Protein AF-A0AAU9X1H6-F1 (afdb_monomer)

Secondary structure (DSSP, 8-state):
----PPTT---S-----S-PPPPPSSTTPPPPSSGGGGGSSS---HHHHHHHHHHHHHHHHH-HHHHHHHHHHHHHHHHHHHHHHHHHHT---EEE-PPPTT-SS-----------S-PPPHHHHHHHHHHHTT----EEETTTEEE----TT--HHHHHHHHHHHHHHHHHHS--

Foldseek 3Di:
DDPDDDPPPDPLPPDCPVPDDQPAPDPPDDQDPDPCNVVSDHDDPVVVVVVVVVVVVVCVVCNVVNQVVQQVVLQVLLVVLQVVLCVVLVDLAAEDEDDDPPPVPPPCPPPDDDDDDDDDQVCVVLQCQCCPVVVDDWADDPHRYIYDYDGPPDDSVNSVSVSVSSSVSSCVVDPD

Radius of gyration: 23.36 Å; Cα contacts (8 Å, |Δi|>4): 122; chains: 1; bounding box: 54×41×55 Å

Structure (mmCIF, N/CA/C/O backbone):
data_AF-A0AAU9X1H6-F1
#
_entry.id   AF-A0AAU9X1H6-F1
#
loop_
_atom_site.group_PDB
_atom_site.id
_atom_site.type_symbol
_atom_site.label_atom_id
_atom_site.label_alt_id
_atom_site.label_comp_id
_atom_site.label_asym_id
_atom_site.label_entity_id
_atom_site.label_seq_id
_atom_site.pdbx_PDB_ins_code
_atom_site.Cartn_x
_atom_site.Cartn_y
_atom_site.Cartn_z
_atom_site.occupancy
_atom_site.B_iso_or_equiv
_atom_site.auth_seq_id
_atom_site.auth_comp_id
_atom_site.auth_asym_id
_atom_site.auth_atom_id
_atom_site.pdbx_PDB_model_num
ATOM 1 N N . MET A 1 1 ? 19.878 12.610 19.602 1.00 36.59 1 MET A N 1
ATOM 2 C CA . MET A 1 1 ? 20.094 13.119 18.228 1.00 36.59 1 MET A CA 1
ATOM 3 C C . MET A 1 1 ? 21.245 14.116 18.269 1.00 36.59 1 MET A C 1
ATOM 5 O O . MET A 1 1 ? 21.130 15.102 18.986 1.00 36.59 1 MET A O 1
ATOM 9 N N . LYS A 1 2 ? 22.384 13.820 17.625 1.00 33.44 2 LYS A N 1
ATOM 10 C CA . LYS A 1 2 ? 23.556 14.716 17.625 1.00 33.44 2 LYS A CA 1
ATOM 11 C C . LYS A 1 2 ? 23.228 15.984 16.822 1.00 33.44 2 LYS A C 1
ATOM 13 O O . LYS A 1 2 ? 22.720 15.876 15.713 1.00 33.44 2 LYS A O 1
ATOM 18 N N . ARG A 1 3 ? 23.475 17.154 17.423 1.00 47.09 3 ARG A N 1
ATOM 19 C CA . ARG A 1 3 ? 23.122 18.502 16.931 1.00 47.09 3 ARG A CA 1
ATOM 20 C C . ARG A 1 3 ? 24.181 19.150 16.028 1.00 47.09 3 ARG A C 1
ATOM 22 O O . ARG A 1 3 ? 24.009 20.299 15.647 1.00 47.09 3 ARG A O 1
ATOM 29 N N . GLU A 1 4 ? 25.247 18.442 15.674 1.00 47.19 4 GLU A N 1
ATOM 30 C CA . GLU A 1 4 ? 26.348 19.014 14.896 1.00 47.19 4 GLU A CA 1
ATOM 31 C C . GLU A 1 4 ? 26.517 18.254 13.581 1.00 47.19 4 GLU A C 1
ATOM 33 O O . GLU A 1 4 ? 26.831 17.062 13.560 1.00 47.19 4 GLU A O 1
ATOM 38 N N . SER A 1 5 ? 26.243 18.954 12.480 1.00 52.25 5 SER A N 1
ATOM 39 C CA . SER A 1 5 ? 26.551 18.519 11.121 1.00 52.25 5 SER A CA 1
ATOM 40 C C . SER A 1 5 ? 28.064 18.446 10.924 1.00 52.25 5 SER A C 1
ATOM 42 O O . SER A 1 5 ? 28.791 19.331 11.373 1.00 52.25 5 SER A O 1
ATOM 44 N N . VAL A 1 6 ? 28.531 17.412 10.222 1.00 48.62 6 VAL A N 1
ATOM 45 C CA . VAL A 1 6 ? 29.948 17.222 9.887 1.00 48.62 6 VAL A CA 1
ATOM 46 C C . VAL A 1 6 ? 30.466 18.448 9.114 1.00 48.62 6 VAL A C 1
ATOM 48 O O . VAL A 1 6 ? 29.906 18.765 8.059 1.00 48.62 6 VAL A O 1
ATOM 51 N N . PRO A 1 7 ? 31.520 19.140 9.591 1.00 46.28 7 PRO A N 1
ATOM 52 C CA . PRO A 1 7 ? 32.123 20.241 8.851 1.00 46.28 7 PRO A CA 1
ATOM 53 C C . PRO A 1 7 ? 32.646 19.720 7.509 1.00 46.28 7 PRO A C 1
ATOM 55 O O . PRO A 1 7 ? 33.357 18.717 7.473 1.00 46.28 7 PRO A O 1
ATOM 58 N N . ASN A 1 8 ? 32.301 20.407 6.418 1.00 48.22 8 ASN A N 1
ATOM 59 C CA . ASN A 1 8 ? 32.671 20.077 5.032 1.00 48.22 8 ASN A CA 1
ATOM 60 C C . ASN A 1 8 ? 31.917 18.907 4.373 1.00 48.22 8 ASN A C 1
ATOM 62 O O . ASN A 1 8 ? 32.341 18.434 3.318 1.00 48.22 8 ASN A O 1
ATOM 66 N N . PHE A 1 9 ? 30.778 18.466 4.917 1.00 44.41 9 PHE A N 1
ATOM 67 C CA . PHE A 1 9 ? 29.860 17.625 4.144 1.00 44.41 9 PHE A CA 1
ATOM 68 C C . PHE A 1 9 ? 29.022 18.501 3.203 1.00 44.41 9 PHE A C 1
ATOM 70 O O . PHE A 1 9 ? 27.983 19.034 3.588 1.00 44.41 9 PHE A O 1
ATOM 77 N N . TRP A 1 10 ? 29.490 18.678 1.967 1.00 45.84 10 TRP A N 1
ATOM 78 C CA . TRP A 1 10 ? 28.661 19.220 0.891 1.00 45.84 10 TRP A CA 1
ATOM 79 C C . TRP A 1 10 ? 27.713 18.109 0.424 1.00 45.84 10 TRP A C 1
ATOM 81 O O . TRP A 1 10 ? 28.203 17.042 0.037 1.00 45.84 10 TRP A O 1
ATOM 91 N N . PRO A 1 11 ? 26.382 18.302 0.436 1.00 45.41 11 PRO A N 1
ATOM 92 C CA . PRO A 1 11 ? 25.491 17.389 -0.263 1.00 45.41 11 PRO A CA 1
ATOM 93 C C . PRO A 1 11 ? 25.969 17.293 -1.716 1.00 45.41 11 PRO A C 1
ATOM 95 O O . PRO A 1 11 ? 26.157 18.316 -2.373 1.00 45.41 11 PRO A O 1
ATOM 98 N N . LYS A 1 12 ? 26.184 16.073 -2.222 1.00 43.81 12 LYS A N 1
ATOM 99 C CA . LYS A 1 12 ? 26.448 15.852 -3.656 1.00 43.81 12 LYS A CA 1
ATOM 100 C C . LYS A 1 12 ? 25.246 16.213 -4.538 1.00 43.81 12 LYS A C 1
ATOM 102 O O . LYS A 1 12 ? 25.383 16.261 -5.755 1.00 43.81 12 LYS A O 1
ATOM 107 N N . ASP A 1 13 ? 24.108 16.527 -3.930 1.00 46.25 13 ASP A N 1
ATOM 108 C CA . ASP A 1 13 ? 22.916 16.994 -4.617 1.00 46.25 13 ASP A CA 1
ATOM 109 C C . ASP A 1 13 ? 23.017 18.505 -4.849 1.00 46.25 13 ASP A C 1
ATOM 111 O O . ASP A 1 13 ? 22.426 19.323 -4.139 1.00 46.25 13 ASP A O 1
ATOM 115 N N . ILE A 1 14 ? 23.790 18.892 -5.864 1.00 47.38 14 ILE A N 1
ATOM 116 C CA . ILE A 1 14 ? 23.639 20.213 -6.473 1.00 47.38 14 ILE A CA 1
ATOM 117 C C . ILE A 1 14 ? 22.269 20.210 -7.160 1.00 47.38 14 ILE A C 1
ATOM 119 O O . ILE A 1 14 ? 22.123 19.760 -8.293 1.00 47.38 14 ILE A O 1
ATOM 123 N N . GLY A 1 15 ? 21.245 20.678 -6.449 1.00 47.47 15 GLY A N 1
ATOM 124 C CA . GLY A 1 15 ? 19.943 20.957 -7.039 1.00 47.47 15 GLY A CA 1
ATOM 125 C C . GLY A 1 15 ? 20.076 22.001 -8.150 1.00 47.47 15 GLY A C 1
ATOM 126 O O . GLY A 1 15 ? 20.781 23.002 -8.000 1.00 47.47 15 GLY A O 1
ATOM 127 N N . TYR A 1 16 ? 19.399 21.765 -9.272 1.00 52.31 16 TYR A N 1
ATOM 128 C CA . TYR A 1 16 ? 19.341 22.697 -10.394 1.00 52.31 16 TYR A CA 1
ATOM 129 C C . TYR A 1 16 ? 18.691 24.017 -9.951 1.00 52.31 16 TYR A C 1
ATOM 131 O O . TYR A 1 16 ? 17.499 24.068 -9.662 1.00 52.31 16 TYR A O 1
ATOM 139 N N . ASN A 1 17 ? 19.473 25.096 -9.894 1.00 52.94 17 ASN A N 1
ATOM 140 C CA . ASN A 1 17 ? 18.999 26.433 -9.520 1.00 52.94 17 ASN A CA 1
ATOM 141 C C . ASN A 1 17 ? 18.476 27.251 -10.719 1.00 52.94 17 ASN A C 1
ATOM 143 O O . ASN A 1 17 ? 18.290 28.459 -10.593 1.00 52.94 17 ASN A O 1
ATOM 147 N N . GLY A 1 18 ? 18.295 26.625 -11.889 1.00 50.59 18 GLY A N 1
ATOM 148 C CA . GLY A 1 18 ? 17.875 27.305 -13.120 1.00 50.59 18 GLY A CA 1
ATOM 149 C C . GLY A 1 18 ? 18.965 28.121 -13.825 1.00 50.59 18 GLY A C 1
ATOM 150 O O . GLY A 1 18 ? 18.705 28.648 -14.900 1.00 50.59 18 GLY A O 1
ATOM 151 N N . GLY A 1 19 ? 20.166 28.239 -13.243 1.00 51.28 19 GLY A N 1
ATOM 152 C CA . GLY A 1 19 ? 21.283 29.019 -13.794 1.00 51.28 19 GLY A CA 1
ATOM 153 C C . GLY A 1 19 ? 22.384 28.189 -14.458 1.00 51.28 19 GLY A C 1
ATOM 154 O O . GLY A 1 19 ? 23.289 28.758 -15.065 1.00 51.28 19 GLY A O 1
ATOM 155 N N . MET A 1 20 ? 22.335 26.858 -14.349 1.00 57.12 20 MET A N 1
ATOM 156 C CA . MET A 1 20 ? 23.259 25.985 -15.074 1.00 57.12 20 MET A CA 1
ATOM 157 C C . MET A 1 20 ? 22.829 25.900 -16.534 1.00 57.12 20 MET A C 1
ATOM 159 O O . MET A 1 20 ? 21.757 25.382 -16.834 1.00 57.12 20 MET A O 1
ATOM 163 N N . GLN A 1 21 ? 23.673 26.384 -17.443 1.00 58.31 21 GLN A N 1
ATOM 164 C CA . GLN A 1 21 ? 23.524 26.025 -18.845 1.00 58.31 21 GLN A CA 1
ATOM 165 C C . GLN A 1 21 ? 23.986 24.574 -19.006 1.00 58.31 21 GLN A C 1
ATOM 167 O O . GLN A 1 21 ? 25.110 24.272 -18.588 1.00 58.31 21 GLN A O 1
ATOM 172 N N . PRO A 1 22 ? 23.146 23.672 -19.546 1.00 57.66 22 PRO A N 1
ATOM 173 C CA . PRO A 1 22 ? 23.596 22.329 -19.863 1.00 57.66 22 PRO A CA 1
ATOM 174 C C . PRO A 1 22 ? 24.801 22.470 -20.798 1.00 57.66 22 PRO A C 1
ATOM 176 O O . PRO A 1 22 ? 24.688 23.166 -21.812 1.00 57.66 22 PRO A O 1
ATOM 179 N N . PRO A 1 23 ? 25.973 21.913 -20.448 1.00 57.22 23 PRO A N 1
ATOM 180 C C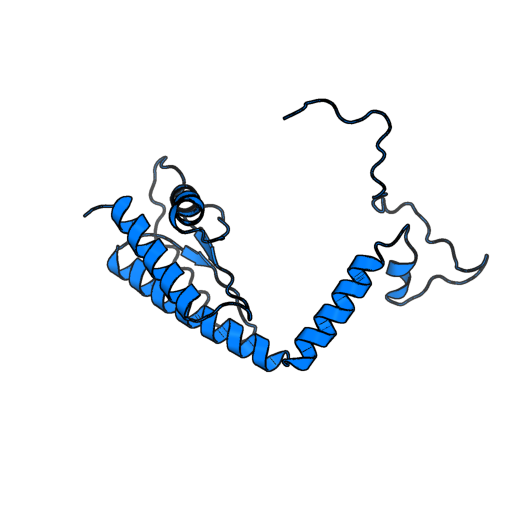A . PRO A 1 23 ? 27.115 21.990 -21.338 1.00 57.22 23 PRO A CA 1
ATOM 181 C C . PRO A 1 23 ? 26.734 21.247 -22.623 1.00 57.22 23 PRO A C 1
ATOM 183 O O . PRO A 1 23 ? 26.289 20.101 -22.531 1.00 57.22 23 PRO A O 1
ATOM 186 N N . PRO A 1 24 ? 26.863 21.864 -23.808 1.00 58.78 24 PRO A N 1
ATOM 187 C CA . PRO A 1 24 ? 26.665 21.126 -25.045 1.00 58.78 24 PRO A CA 1
ATOM 188 C C . PRO A 1 24 ? 27.684 19.977 -25.092 1.00 58.78 24 PRO A C 1
ATOM 190 O O . PRO A 1 24 ? 28.784 20.103 -24.543 1.00 58.78 24 PRO A O 1
ATOM 193 N N . THR A 1 25 ? 27.319 18.842 -25.697 1.00 60.12 25 THR A N 1
ATOM 194 C CA . THR A 1 25 ? 28.194 17.656 -25.756 1.00 60.12 25 THR A CA 1
ATOM 195 C C . THR A 1 25 ? 29.555 18.005 -26.370 1.00 60.12 25 THR A C 1
ATOM 197 O O . THR A 1 25 ? 30.585 17.569 -25.854 1.00 60.12 25 THR A O 1
ATOM 200 N N . PHE A 1 26 ? 29.565 18.889 -27.375 1.00 56.81 26 PHE A N 1
ATOM 201 C CA . PHE A 1 26 ? 30.735 19.618 -27.859 1.00 56.81 26 PHE A CA 1
ATOM 202 C C . PHE A 1 26 ? 30.464 21.131 -27.983 1.00 56.81 26 PHE A C 1
ATOM 204 O O . PHE A 1 26 ? 29.318 21.547 -28.155 1.00 56.81 26 PHE A O 1
ATOM 211 N N . PRO A 1 27 ? 31.497 21.998 -27.925 1.00 60.31 27 PRO A N 1
ATOM 212 C CA . PRO A 1 27 ? 31.324 23.433 -28.144 1.00 60.31 27 PRO A CA 1
ATOM 213 C C . PRO A 1 27 ? 30.651 23.732 -29.494 1.00 60.31 27 PRO A C 1
ATOM 215 O O . PRO A 1 27 ? 31.229 23.464 -30.544 1.00 60.31 27 PRO A O 1
ATOM 218 N N . GLY A 1 28 ? 29.452 24.322 -29.459 1.00 68.19 28 GLY A N 1
ATOM 219 C CA . GLY A 1 28 ? 28.680 24.687 -30.653 1.00 68.19 28 GLY A CA 1
ATOM 220 C C . GLY A 1 28 ? 27.546 23.725 -31.022 1.00 68.19 28 GLY A C 1
ATOM 221 O O . GLY A 1 28 ? 26.775 24.060 -31.920 1.00 68.19 28 GLY A O 1
ATOM 222 N N . ASP A 1 29 ? 27.400 22.592 -30.326 1.00 69.69 29 ASP A N 1
ATOM 223 C CA . ASP A 1 29 ? 26.247 21.713 -30.535 1.00 69.69 29 ASP A CA 1
ATOM 224 C C . ASP A 1 29 ? 24.947 22.381 -30.050 1.00 69.69 29 ASP A C 1
ATOM 226 O O . ASP A 1 29 ? 24.941 23.040 -29.000 1.00 69.69 29 ASP A O 1
ATOM 230 N N . PRO A 1 30 ? 23.829 22.215 -30.781 1.00 71.69 30 PRO A N 1
ATOM 231 C CA . PRO A 1 30 ? 22.524 22.631 -30.294 1.00 71.69 30 PRO A CA 1
ATOM 232 C C . PRO A 1 30 ? 22.124 21.797 -29.071 1.00 71.69 30 PRO A C 1
ATOM 234 O O . PRO A 1 30 ? 22.448 20.614 -28.969 1.00 71.69 30 PRO A O 1
ATOM 237 N N . LEU A 1 31 ? 21.386 22.411 -28.145 1.00 72.38 31 LEU A N 1
ATOM 238 C CA . LEU A 1 31 ? 20.749 21.665 -27.062 1.00 72.38 31 LEU A CA 1
ATOM 239 C C . LEU A 1 31 ? 19.674 20.726 -27.638 1.00 72.38 31 LEU A C 1
ATOM 241 O O . LEU A 1 31 ? 19.013 21.116 -28.605 1.00 72.38 31 LEU A O 1
ATOM 245 N N . PRO A 1 32 ? 19.462 19.535 -27.049 1.00 73.50 32 PRO A N 1
ATOM 246 C CA . PRO A 1 32 ? 18.374 18.658 -27.461 1.00 73.50 32 PRO A CA 1
ATOM 247 C C . PRO A 1 32 ? 17.009 19.336 -27.315 1.00 73.50 32 PRO A C 1
ATOM 249 O O . PRO A 1 32 ? 16.769 20.065 -26.349 1.00 73.50 32 PRO A O 1
ATOM 252 N N . ASP A 1 33 ? 16.106 19.065 -28.254 1.00 81.81 33 ASP A N 1
ATOM 253 C CA . ASP A 1 33 ? 14.709 19.514 -28.244 1.00 81.81 33 ASP A CA 1
ATOM 254 C C . ASP A 1 33 ? 13.737 18.447 -27.701 1.00 81.81 33 ASP A C 1
ATOM 256 O O . ASP A 1 33 ? 12.519 18.642 -27.703 1.00 81.81 33 ASP A O 1
ATOM 260 N N . ASP A 1 34 ? 14.274 17.339 -27.185 1.00 79.50 34 ASP A N 1
ATOM 261 C CA . ASP A 1 34 ? 13.544 16.223 -26.591 1.00 79.50 34 ASP A CA 1
ATOM 262 C C . ASP A 1 34 ? 13.852 16.047 -25.086 1.00 79.50 34 ASP A C 1
ATOM 264 O O . ASP A 1 34 ? 14.459 16.895 -24.423 1.00 79.50 34 ASP A O 1
ATOM 268 N N . ALA A 1 35 ? 13.402 14.930 -24.507 1.00 79.00 35 ALA A N 1
ATOM 269 C CA . ALA A 1 35 ? 13.597 14.641 -23.088 1.00 79.00 35 ALA A CA 1
ATOM 270 C C . ALA A 1 35 ? 15.072 14.422 -22.688 1.00 79.00 35 ALA A C 1
ATOM 272 O O . ALA A 1 35 ? 15.378 14.481 -21.495 1.00 79.00 35 ALA A O 1
ATOM 273 N N . SER A 1 36 ? 15.995 14.218 -23.637 1.00 72.12 36 SER A N 1
ATOM 274 C CA . SER A 1 36 ? 17.416 14.006 -23.331 1.00 72.12 36 SER A CA 1
ATOM 275 C C . SER A 1 36 ? 18.080 15.240 -22.710 1.00 72.12 36 SER A C 1
ATOM 277 O O . SER A 1 36 ? 19.063 15.108 -21.983 1.00 72.12 36 SER A O 1
ATOM 279 N N . GLY A 1 37 ? 17.488 16.433 -22.858 1.00 70.44 37 GLY A N 1
ATOM 280 C CA . GLY A 1 37 ? 17.924 17.634 -22.140 1.00 70.44 37 GLY A CA 1
ATOM 281 C C . GLY A 1 37 ? 17.893 17.487 -20.609 1.00 70.44 37 GLY A C 1
ATOM 282 O O . GLY A 1 37 ? 18.714 18.088 -19.915 1.00 70.44 37 GLY A O 1
ATOM 283 N N . PHE A 1 38 ? 17.013 16.635 -20.060 1.00 73.00 38 PHE A N 1
ATOM 284 C CA . PHE A 1 38 ? 16.976 16.327 -18.622 1.00 73.00 38 PHE A CA 1
ATOM 285 C C . PHE A 1 38 ? 18.109 15.396 -18.171 1.00 73.00 38 PHE A C 1
ATOM 287 O O . PHE A 1 38 ? 18.378 15.289 -16.975 1.00 73.00 38 PHE A O 1
ATOM 294 N N . GLU A 1 39 ? 18.791 14.740 -19.108 1.00 71.31 39 GLU A N 1
ATOM 295 C CA . GLU A 1 39 ? 19.917 13.849 -18.827 1.00 71.31 39 GLU A CA 1
ATOM 296 C C . GLU A 1 39 ? 21.264 14.586 -18.784 1.00 71.31 39 GLU A C 1
ATOM 298 O O . GLU A 1 39 ? 22.247 14.026 -18.302 1.00 71.31 39 GLU A O 1
ATOM 303 N N . MET A 1 40 ? 21.307 15.842 -19.245 1.00 63.38 40 MET A N 1
ATOM 304 C CA . MET A 1 40 ? 22.528 16.650 -19.375 1.00 63.38 40 MET A CA 1
ATOM 305 C C . MET A 1 40 ? 22.937 17.394 -18.092 1.00 63.38 40 MET A C 1
ATOM 307 O O . MET A 1 40 ? 23.977 18.057 -18.064 1.00 63.38 40 MET A O 1
ATOM 311 N N . VAL A 1 41 ? 22.129 17.333 -17.028 1.00 64.19 41 VAL A N 1
ATOM 312 C CA . VAL A 1 41 ? 22.340 18.134 -15.813 1.00 64.19 41 VAL A CA 1
ATOM 313 C C . VAL A 1 41 ? 22.952 17.294 -14.689 1.00 64.19 41 VAL A C 1
ATOM 315 O O . VAL A 1 41 ? 22.273 16.506 -14.036 1.00 64.19 41 VAL A O 1
ATOM 318 N N . GLY A 1 42 ? 24.228 17.554 -14.395 1.00 67.62 42 GLY A N 1
ATOM 319 C CA . GLY A 1 42 ? 24.890 17.129 -13.158 1.00 67.62 42 GLY A CA 1
ATOM 320 C C . GLY A 1 42 ? 25.245 15.640 -13.063 1.00 67.62 42 GLY A C 1
ATOM 321 O O . GLY A 1 42 ? 25.172 14.880 -14.024 1.00 67.62 42 GLY A O 1
ATOM 322 N N . GLN A 1 43 ? 25.694 15.225 -11.874 1.00 69.88 43 GLN A N 1
ATOM 323 C CA . GLN A 1 43 ? 25.952 13.814 -11.578 1.00 69.88 43 GLN A CA 1
ATOM 324 C C . GLN A 1 43 ? 24.619 13.076 -11.445 1.00 69.88 43 GLN A C 1
ATOM 326 O O . GLN A 1 43 ? 23.816 13.393 -10.568 1.00 69.88 43 GLN A O 1
ATOM 331 N N . ARG A 1 44 ? 24.392 12.074 -12.295 1.00 71.00 44 ARG A N 1
ATOM 332 C CA . ARG A 1 44 ? 23.190 11.241 -12.235 1.00 71.00 44 ARG A CA 1
ATOM 333 C C . ARG A 1 44 ? 23.354 10.115 -11.222 1.00 71.00 44 ARG A C 1
ATOM 335 O O . ARG A 1 44 ? 24.427 9.529 -11.077 1.00 71.00 44 ARG A O 1
ATOM 342 N N . ASN A 1 45 ? 22.258 9.764 -10.557 1.00 79.94 45 ASN A N 1
ATOM 343 C CA . ASN A 1 45 ? 22.178 8.527 -9.788 1.00 79.94 45 ASN A CA 1
ATOM 344 C C . ASN A 1 45 ? 21.784 7.371 -10.720 1.00 79.94 45 ASN A C 1
ATOM 346 O O . ASN A 1 45 ? 20.649 6.891 -10.696 1.00 79.94 45 ASN A O 1
ATOM 350 N N . ASP A 1 46 ? 22.728 6.960 -11.569 1.00 81.81 46 ASP A N 1
ATOM 351 C CA . ASP A 1 46 ? 22.504 5.942 -12.602 1.00 81.81 46 ASP A CA 1
ATOM 352 C C . ASP A 1 46 ? 22.038 4.602 -12.005 1.00 81.81 46 ASP A C 1
ATOM 354 O O . ASP A 1 46 ? 21.205 3.918 -12.595 1.00 81.81 46 ASP A O 1
ATOM 358 N N . THR A 1 47 ? 22.479 4.255 -10.791 1.00 84.88 47 THR A N 1
ATOM 359 C CA . THR A 1 47 ? 22.031 3.045 -10.083 1.00 84.88 47 THR A CA 1
ATOM 360 C C . THR A 1 47 ? 20.515 3.031 -9.865 1.00 84.88 47 THR A C 1
ATOM 362 O O . THR A 1 47 ? 19.877 1.997 -10.065 1.00 84.88 47 THR A O 1
ATOM 365 N N . ASN A 1 48 ? 19.916 4.168 -9.496 1.00 86.50 48 ASN A N 1
ATOM 366 C CA . ASN A 1 48 ? 18.465 4.264 -9.317 1.00 86.50 48 ASN A CA 1
ATOM 367 C C . ASN A 1 48 ? 17.714 4.155 -10.650 1.00 86.50 48 ASN A C 1
ATOM 369 O O . ASN A 1 48 ? 16.651 3.537 -10.695 1.00 86.50 48 ASN A O 1
ATOM 373 N N . LEU A 1 49 ? 18.263 4.724 -11.729 1.00 85.56 49 LEU A N 1
ATOM 374 C CA . LEU A 1 49 ? 17.682 4.616 -13.071 1.00 85.56 49 LEU A CA 1
ATOM 375 C C . LEU A 1 49 ? 17.702 3.166 -13.563 1.00 85.56 49 LEU A C 1
ATOM 377 O O . LEU A 1 49 ? 16.687 2.658 -14.031 1.00 85.56 49 LEU A O 1
ATOM 381 N N . ILE A 1 50 ? 18.822 2.467 -13.368 1.00 89.12 50 ILE A N 1
ATOM 382 C CA . ILE A 1 50 ? 18.938 1.036 -13.668 1.00 89.12 50 ILE A CA 1
ATOM 383 C C . ILE A 1 50 ? 17.926 0.233 -12.840 1.00 89.12 50 ILE A C 1
ATOM 385 O O . ILE A 1 50 ? 17.225 -0.619 -13.380 1.00 89.12 50 ILE A O 1
ATOM 389 N N . GLY A 1 51 ? 17.788 0.529 -11.544 1.00 93.75 51 GLY A N 1
ATOM 390 C CA . GLY A 1 51 ? 16.789 -0.114 -10.687 1.00 93.75 51 GLY A CA 1
ATOM 391 C C . GLY A 1 51 ? 15.348 0.098 -11.166 1.00 93.75 51 GLY A C 1
ATOM 392 O O . GLY A 1 51 ? 14.535 -0.827 -11.101 1.00 93.75 51 GLY A O 1
ATOM 393 N N . LEU A 1 52 ? 15.031 1.285 -11.693 1.00 93.06 52 LEU A N 1
ATOM 394 C CA . LEU A 1 52 ? 13.729 1.572 -12.292 1.00 93.06 52 LEU A CA 1
ATOM 395 C C . LEU A 1 52 ? 13.488 0.721 -13.545 1.00 93.06 52 LEU A C 1
ATOM 397 O O . LEU A 1 52 ? 12.413 0.138 -13.659 1.00 93.06 52 LEU A O 1
ATOM 401 N N . LEU A 1 53 ? 14.481 0.592 -14.431 1.00 92.75 53 LEU A N 1
ATOM 402 C CA . LEU A 1 53 ? 14.386 -0.249 -15.633 1.00 92.75 53 LEU A CA 1
ATOM 403 C C . LEU A 1 53 ? 14.094 -1.712 -15.272 1.00 92.75 53 LEU A C 1
ATOM 405 O O . LEU A 1 53 ? 13.099 -2.267 -15.727 1.00 92.75 53 LEU A O 1
ATOM 409 N N . TYR A 1 54 ? 14.865 -2.295 -14.349 1.00 95.50 54 TYR A N 1
ATOM 410 C CA . TYR A 1 54 ? 14.610 -3.661 -13.872 1.00 95.50 54 TYR A CA 1
ATOM 411 C C . TYR A 1 54 ? 13.239 -3.819 -13.206 1.00 95.50 54 TYR A C 1
ATOM 413 O O . TYR A 1 54 ? 12.614 -4.876 -13.296 1.00 95.50 54 TYR A O 1
ATOM 421 N N . THR A 1 55 ? 12.760 -2.781 -12.518 1.00 94.62 55 THR A N 1
ATOM 422 C CA . THR A 1 55 ? 11.422 -2.796 -11.917 1.00 94.62 55 THR A CA 1
ATOM 423 C C . THR A 1 55 ? 10.343 -2.833 -12.996 1.00 94.62 55 THR A C 1
ATOM 425 O O . THR A 1 55 ? 9.386 -3.593 -12.856 1.00 94.62 55 THR A O 1
ATOM 428 N N . VAL A 1 56 ? 10.499 -2.056 -14.072 1.00 95.25 56 VAL A N 1
ATOM 429 C CA . VAL A 1 56 ? 9.586 -2.070 -15.224 1.00 95.25 56 VAL A CA 1
ATOM 430 C C . VAL A 1 56 ? 9.566 -3.452 -15.869 1.00 95.25 56 VAL A C 1
ATOM 432 O O . VAL A 1 56 ? 8.480 -4.000 -16.031 1.00 95.25 56 VAL A O 1
ATOM 435 N N . ASP A 1 57 ? 10.729 -4.056 -16.122 1.00 96.00 57 ASP A N 1
ATOM 436 C CA . ASP A 1 57 ? 10.825 -5.404 -16.700 1.00 96.00 57 ASP A CA 1
ATOM 437 C C . ASP A 1 57 ? 10.133 -6.457 -15.819 1.00 96.00 57 ASP A C 1
ATOM 439 O O . ASP A 1 57 ? 9.381 -7.307 -16.300 1.00 96.00 57 ASP A O 1
ATOM 443 N N . LEU A 1 58 ? 10.336 -6.387 -14.498 1.00 95.19 58 LEU A N 1
ATOM 444 C CA . LEU A 1 58 ? 9.680 -7.289 -13.550 1.00 95.19 58 LEU A CA 1
ATOM 445 C C . LEU A 1 58 ? 8.156 -7.101 -13.543 1.00 95.19 58 LEU A C 1
ATOM 447 O O . LEU A 1 58 ? 7.406 -8.077 -13.462 1.00 95.19 58 LEU A O 1
ATOM 451 N N . MET A 1 59 ? 7.688 -5.854 -13.591 1.00 95.56 59 MET A N 1
ATOM 452 C CA . MET A 1 59 ? 6.260 -5.550 -13.644 1.00 95.56 59 MET A CA 1
ATOM 453 C C . MET A 1 59 ? 5.636 -5.996 -14.970 1.00 95.56 59 MET A C 1
ATOM 455 O O . MET A 1 59 ? 4.519 -6.517 -14.957 1.00 95.56 59 MET A O 1
ATOM 459 N N . ASP A 1 60 ? 6.356 -5.864 -16.083 1.00 96.38 60 ASP A N 1
ATOM 460 C CA . ASP A 1 60 ? 5.914 -6.306 -17.405 1.00 96.38 60 ASP A CA 1
ATOM 461 C C . ASP A 1 60 ? 5.818 -7.836 -17.498 1.00 96.38 60 ASP A C 1
ATOM 463 O O . ASP A 1 60 ? 4.811 -8.366 -17.969 1.00 96.38 60 ASP A O 1
ATOM 467 N N . LEU A 1 61 ? 6.779 -8.563 -16.910 1.00 97.12 61 LEU A N 1
ATOM 468 C CA . LEU A 1 61 ? 6.739 -10.029 -16.808 1.00 97.12 61 LEU A CA 1
ATOM 469 C C . LEU A 1 61 ? 5.452 -10.530 -16.126 1.00 97.12 61 LEU A C 1
ATOM 471 O O . LEU A 1 61 ? 4.877 -11.552 -16.508 1.00 97.12 61 LEU A O 1
ATOM 475 N N . ILE A 1 62 ? 4.989 -9.817 -15.098 1.00 95.69 62 ILE A N 1
ATOM 476 C CA . ILE A 1 62 ? 3.706 -10.103 -14.443 1.00 95.69 62 ILE A CA 1
ATOM 477 C C . ILE A 1 62 ? 2.542 -9.671 -15.352 1.00 95.69 62 ILE A C 1
ATOM 479 O O . ILE A 1 62 ? 1.551 -10.402 -15.503 1.00 95.69 62 ILE A O 1
ATOM 483 N N . GLY A 1 63 ? 2.677 -8.489 -15.950 1.00 97.00 63 GLY A N 1
ATOM 484 C CA . GLY A 1 63 ? 1.712 -7.802 -16.793 1.00 97.00 63 GLY A CA 1
ATOM 485 C C . GLY A 1 63 ? 1.012 -6.680 -16.029 1.00 97.00 63 GLY A C 1
ATOM 486 O O . GLY A 1 63 ? 0.317 -6.935 -15.037 1.00 97.00 63 GLY A O 1
ATOM 487 N N . PHE A 1 64 ? 1.137 -5.445 -16.522 1.00 93.62 64 PHE A N 1
ATOM 488 C CA . PHE A 1 64 ? 0.557 -4.247 -15.899 1.00 93.62 64 PHE A CA 1
ATOM 489 C C . PHE A 1 64 ? -0.954 -4.365 -15.664 1.00 93.62 64 PHE A C 1
ATOM 491 O O . PHE A 1 64 ? -1.421 -4.090 -14.560 1.00 93.62 64 PHE A O 1
ATOM 498 N N . ASP A 1 65 ? -1.706 -4.909 -16.625 1.00 94.12 65 ASP A N 1
ATOM 499 C CA . ASP A 1 65 ? -3.149 -5.138 -16.473 1.00 94.12 65 ASP A CA 1
ATOM 500 C C . ASP A 1 65 ? -3.480 -6.099 -15.323 1.00 94.12 65 ASP A C 1
ATOM 502 O O . ASP A 1 65 ? -4.490 -5.946 -14.630 1.00 94.12 65 ASP A O 1
ATOM 506 N N . LYS A 1 66 ? -2.647 -7.128 -15.110 1.00 95.62 66 LYS A N 1
ATOM 507 C CA . LYS A 1 66 ? -2.845 -8.083 -14.011 1.00 95.62 66 LYS A CA 1
ATOM 508 C C . LYS A 1 66 ? -2.514 -7.438 -12.672 1.00 95.62 66 LYS A C 1
ATOM 510 O O . LYS A 1 66 ? -3.246 -7.662 -11.705 1.00 95.62 66 LYS A O 1
ATOM 515 N N . ILE A 1 67 ? -1.449 -6.633 -12.624 1.00 95.44 67 ILE A N 1
ATOM 516 C CA . ILE A 1 67 ? -1.088 -5.826 -11.453 1.00 95.44 67 ILE A CA 1
ATOM 517 C C . ILE A 1 67 ? -2.255 -4.910 -11.089 1.00 95.44 67 ILE A C 1
ATOM 519 O O . ILE A 1 67 ? -2.736 -4.967 -9.958 1.00 95.44 67 ILE A O 1
ATOM 523 N N . GLU A 1 68 ? -2.762 -4.131 -12.043 1.00 93.12 68 GLU A N 1
ATOM 524 C CA . GLU A 1 68 ? -3.859 -3.194 -11.813 1.00 93.12 68 GLU A CA 1
ATOM 525 C C . GLU A 1 68 ? -5.118 -3.912 -11.312 1.00 93.12 68 GLU A C 1
ATOM 527 O O . GLU A 1 68 ? -5.634 -3.574 -10.244 1.00 93.12 68 GLU A O 1
ATOM 532 N N . LYS A 1 69 ? -5.563 -4.970 -12.007 1.00 93.56 69 LYS A N 1
ATOM 533 C CA . LYS A 1 69 ? -6.723 -5.780 -11.589 1.00 93.56 69 LYS A CA 1
ATOM 534 C C . LYS A 1 69 ? -6.556 -6.331 -10.176 1.00 93.56 69 LYS A C 1
ATOM 536 O O . LYS A 1 69 ? -7.507 -6.325 -9.389 1.00 93.56 69 LYS A O 1
ATOM 541 N N . ARG A 1 70 ? -5.353 -6.796 -9.825 1.00 95.12 70 ARG A N 1
ATOM 542 C CA . ARG A 1 70 ? -5.069 -7.327 -8.489 1.00 95.12 70 ARG A CA 1
ATOM 543 C C . ARG A 1 70 ? -5.135 -6.237 -7.425 1.00 95.12 70 ARG A C 1
ATOM 545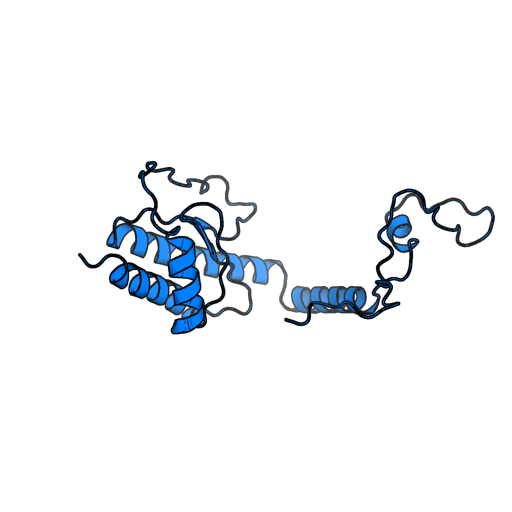 O O . ARG A 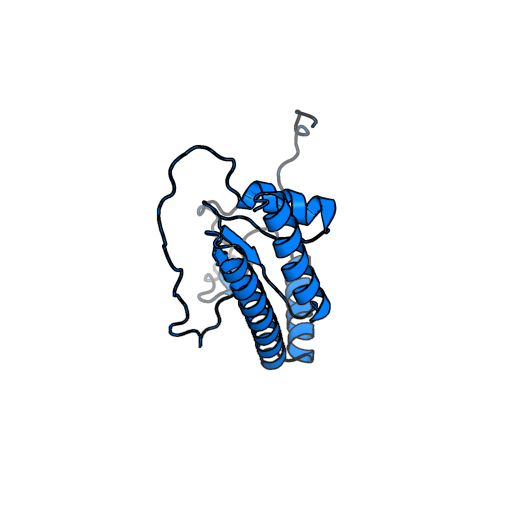1 70 ? -5.801 -6.435 -6.409 1.00 95.12 70 ARG A O 1
ATOM 552 N N . VAL A 1 71 ? -4.470 -5.104 -7.644 1.00 94.38 71 VAL A N 1
ATOM 553 C CA . VAL A 1 71 ? -4.466 -3.981 -6.694 1.00 94.38 71 VAL A CA 1
ATOM 554 C C . VAL A 1 71 ? -5.879 -3.418 -6.521 1.00 94.38 71 VAL A C 1
ATOM 556 O O . VAL A 1 71 ? -6.285 -3.150 -5.387 1.00 94.38 71 VAL A O 1
AT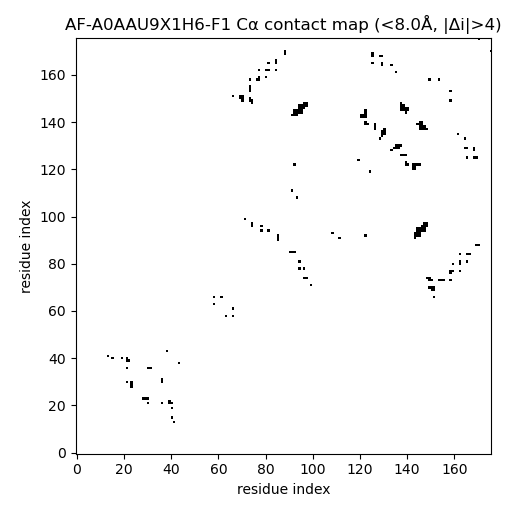OM 559 N N . LYS A 1 72 ? -6.661 -3.323 -7.603 1.00 92.25 72 LYS A N 1
ATOM 560 C CA . LYS A 1 72 ? -8.075 -2.927 -7.563 1.00 92.25 72 LYS A CA 1
ATOM 561 C C . LYS A 1 72 ? -8.911 -3.890 -6.723 1.00 92.25 72 LYS A C 1
ATOM 563 O O . LYS A 1 72 ? -9.551 -3.452 -5.772 1.00 92.25 72 LYS A O 1
ATOM 568 N N . SER A 1 73 ? -8.806 -5.198 -6.965 1.00 94.19 73 SER A N 1
ATOM 569 C CA . SER A 1 73 ? -9.525 -6.215 -6.180 1.00 94.19 73 SER A CA 1
ATOM 570 C C . SER A 1 73 ? -9.191 -6.161 -4.682 1.00 94.19 73 SER A C 1
ATOM 572 O O . SER A 1 73 ? -10.082 -6.233 -3.834 1.00 94.19 73 SER A O 1
ATOM 574 N N . LEU A 1 74 ? -7.911 -5.997 -4.328 1.00 95.62 74 LEU A N 1
ATOM 575 C CA . LEU A 1 74 ? -7.485 -5.856 -2.929 1.00 95.62 74 LEU A CA 1
ATOM 576 C C . LEU A 1 74 ? -8.020 -4.570 -2.292 1.00 95.62 74 LEU A C 1
ATOM 578 O O . LEU A 1 74 ? -8.425 -4.571 -1.129 1.00 95.62 74 LEU A O 1
ATOM 582 N N . THR A 1 75 ? -8.032 -3.487 -3.062 1.00 91.75 75 THR A N 1
ATOM 583 C CA . THR A 1 75 ? -8.527 -2.181 -2.632 1.00 91.75 75 THR A CA 1
ATOM 584 C C . THR A 1 75 ? 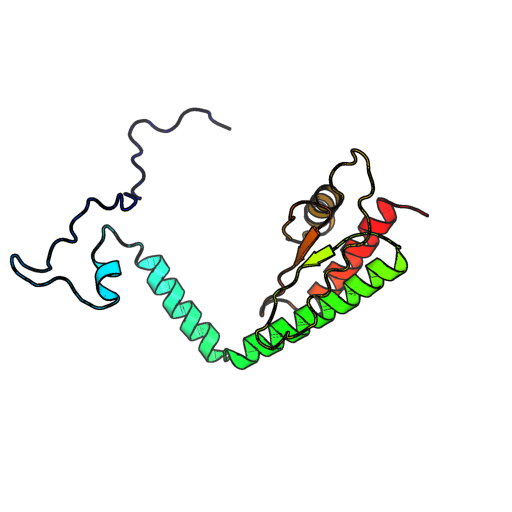-10.035 -2.203 -2.388 1.00 91.75 75 THR A C 1
ATOM 586 O O . THR A 1 75 ? -10.492 -1.696 -1.366 1.00 91.75 75 THR A O 1
ATOM 589 N N . GLU A 1 76 ? -10.809 -2.835 -3.269 1.00 90.75 76 GLU A N 1
ATOM 590 C CA . GLU A 1 76 ? -12.260 -2.989 -3.115 1.00 90.75 76 GLU A CA 1
ATOM 591 C C . GLU A 1 76 ? -12.617 -3.813 -1.875 1.00 90.75 76 GLU A C 1
ATOM 593 O O . GLU A 1 76 ? -13.497 -3.414 -1.112 1.00 90.75 76 GLU A O 1
ATOM 598 N N . ARG A 1 77 ? -11.891 -4.910 -1.619 1.00 93.06 77 ARG A N 1
ATOM 599 C CA . ARG A 1 77 ? -12.062 -5.716 -0.398 1.00 93.06 77 ARG A CA 1
ATOM 600 C C . ARG A 1 77 ? -11.760 -4.917 0.862 1.00 93.06 77 ARG A C 1
ATOM 602 O O . ARG A 1 77 ? -12.516 -4.990 1.826 1.00 93.06 77 ARG A O 1
ATOM 609 N N . LEU A 1 78 ? -10.673 -4.145 0.847 1.00 91.81 78 LEU A N 1
ATOM 610 C CA . LEU A 1 78 ? -10.308 -3.294 1.972 1.00 91.81 78 LEU A CA 1
ATOM 611 C C . LEU A 1 78 ? -11.379 -2.230 2.229 1.00 91.81 78 LEU A C 1
ATOM 613 O O . LEU A 1 78 ? -11.797 -2.051 3.369 1.00 91.81 78 LEU A O 1
ATOM 617 N N . ARG A 1 79 ? -11.842 -1.551 1.171 1.00 88.94 79 ARG A N 1
ATOM 618 C CA . ARG A 1 79 ? -12.899 -0.540 1.262 1.00 88.94 79 ARG A CA 1
ATOM 619 C C . ARG A 1 79 ? -14.180 -1.146 1.828 1.00 88.94 79 ARG A C 1
ATOM 621 O O . ARG A 1 79 ? -14.717 -0.602 2.782 1.00 88.94 79 ARG A O 1
ATOM 628 N N . GLY A 1 80 ? -14.613 -2.293 1.303 1.00 89.38 80 GLY A N 1
ATOM 629 C CA . GLY A 1 80 ? -15.797 -3.000 1.792 1.00 89.38 80 GLY A CA 1
ATOM 630 C C . GLY A 1 80 ? -15.707 -3.334 3.283 1.00 89.38 80 GLY A C 1
ATOM 631 O O . GLY A 1 80 ? -16.608 -2.981 4.040 1.00 89.38 80 GLY A O 1
ATOM 632 N N . GLY A 1 81 ? -14.588 -3.922 3.720 1.00 91.06 81 GLY A N 1
ATOM 633 C CA . GLY A 1 81 ? -14.381 -4.263 5.129 1.00 91.06 81 GLY A CA 1
ATOM 634 C C . GLY A 1 81 ? -14.328 -3.039 6.050 1.00 91.06 81 GLY A C 1
ATOM 635 O O .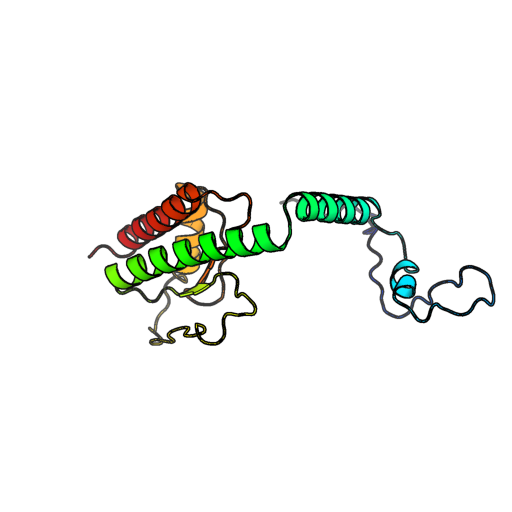 GLY A 1 81 ? -14.923 -3.047 7.124 1.00 91.06 81 GLY A O 1
ATOM 636 N N . LEU A 1 82 ? -13.675 -1.952 5.636 1.00 88.25 82 LEU A N 1
ATOM 637 C CA . LEU A 1 82 ? -13.618 -0.728 6.442 1.00 88.25 82 LEU A CA 1
ATOM 638 C C . LEU A 1 82 ? -14.959 0.020 6.463 1.00 88.25 82 LEU A C 1
ATOM 640 O O . LEU A 1 82 ? -15.332 0.550 7.505 1.00 88.25 82 LEU A O 1
ATOM 644 N N . ASP A 1 83 ? -15.727 0.003 5.371 1.00 86.06 83 ASP A N 1
ATOM 645 C CA . ASP A 1 83 ? -17.088 0.550 5.336 1.00 86.06 83 ASP A CA 1
ATOM 646 C C . ASP A 1 83 ? -18.035 -0.226 6.266 1.00 86.06 83 ASP A C 1
ATOM 648 O O . ASP A 1 83 ? -18.958 0.352 6.842 1.00 86.06 83 ASP A O 1
ATOM 652 N N . GLU A 1 84 ? -17.857 -1.543 6.410 1.00 88.69 84 GLU A N 1
ATOM 653 C CA . GLU A 1 84 ? -18.571 -2.352 7.409 1.00 88.69 84 GLU A CA 1
ATOM 654 C C . GLU A 1 84 ? -18.218 -1.931 8.836 1.00 88.69 84 GLU A C 1
ATOM 656 O O . GLU A 1 84 ? -19.127 -1.669 9.622 1.00 88.69 84 GLU A O 1
ATOM 661 N N . VAL A 1 85 ? -16.927 -1.783 9.151 1.00 86.94 85 VAL A N 1
ATOM 662 C CA . VAL A 1 85 ? -16.471 -1.312 10.471 1.00 86.94 85 VAL A CA 1
ATOM 663 C C . VAL A 1 85 ? -17.030 0.076 10.782 1.00 86.94 85 VAL A C 1
ATOM 665 O O . VAL A 1 85 ? -17.551 0.299 11.875 1.00 86.94 85 VAL A O 1
ATOM 668 N N . THR A 1 86 ? -16.992 0.992 9.811 1.00 81.75 86 THR A N 1
ATOM 669 C CA . THR A 1 86 ? -17.517 2.350 9.984 1.00 81.75 86 THR A CA 1
ATOM 670 C C . THR A 1 86 ? -19.023 2.360 10.264 1.00 81.75 86 THR A C 1
ATOM 672 O O . THR A 1 86 ? -19.509 3.121 11.103 1.00 81.75 86 THR A O 1
ATOM 675 N N . ARG A 1 87 ? -19.784 1.484 9.593 1.00 83.56 87 ARG A N 1
ATOM 676 C CA . ARG A 1 87 ? -21.224 1.306 9.843 1.00 83.56 87 ARG A CA 1
ATOM 677 C C . ARG A 1 87 ? -21.506 0.673 11.208 1.00 83.56 87 ARG A C 1
ATOM 679 O O . ARG A 1 87 ? -22.439 1.104 11.873 1.00 83.56 87 ARG A O 1
ATOM 686 N N . GLU A 1 88 ? -20.716 -0.318 11.621 1.00 84.44 88 GLU A N 1
ATOM 687 C CA . GLU A 1 88 ? -20.858 -1.034 12.901 1.00 84.44 88 GLU A CA 1
ATOM 688 C C . GLU A 1 88 ? -20.617 -0.118 14.116 1.00 84.44 88 GLU A C 1
ATOM 690 O O . GLU A 1 88 ? -21.299 -0.231 15.143 1.00 84.44 88 GLU A O 1
ATOM 695 N N . LEU A 1 89 ? -19.640 0.787 14.005 1.00 79.69 89 LEU A N 1
ATOM 696 C CA . LEU A 1 89 ? -19.156 1.617 15.111 1.00 79.69 89 LEU A CA 1
ATOM 697 C C . LEU A 1 89 ? -19.653 3.070 15.070 1.00 79.69 89 LEU A C 1
ATOM 699 O O . LEU A 1 89 ? -19.307 3.845 15.959 1.00 79.69 89 LEU A O 1
ATOM 703 N N . HIS A 1 90 ? -20.472 3.443 14.077 1.00 70.81 90 HIS A N 1
ATOM 704 C CA . HIS A 1 90 ? -21.023 4.797 13.902 1.00 70.81 90 HIS A CA 1
ATOM 705 C C . HIS A 1 90 ? -19.968 5.921 13.995 1.00 70.81 90 HIS A C 1
ATOM 707 O O . HIS A 1 90 ? -20.239 7.013 14.496 1.00 70.81 90 HIS A O 1
ATOM 713 N N . ASN A 1 91 ? -18.743 5.667 13.534 1.00 67.00 91 ASN A N 1
ATOM 714 C CA . ASN A 1 91 ? -17.619 6.595 13.640 1.00 67.00 91 ASN A CA 1
ATOM 715 C C . ASN A 1 91 ? -17.421 7.422 12.358 1.00 67.00 91 ASN A C 1
ATOM 717 O O . ASN A 1 91 ? -17.786 7.018 11.258 1.00 67.00 91 ASN A O 1
ATOM 721 N N . VAL A 1 92 ? -16.801 8.599 12.493 1.00 59.66 92 VAL A N 1
ATOM 722 C CA . VAL A 1 92 ? -16.471 9.494 11.367 1.00 59.66 92 VAL A CA 1
ATOM 723 C C . VAL A 1 92 ? -15.001 9.300 10.995 1.00 59.66 92 VAL A C 1
ATOM 725 O O . VAL A 1 92 ? -14.157 10.151 11.270 1.00 59.66 92 VAL A O 1
ATOM 728 N N . PHE A 1 93 ? -14.679 8.136 10.432 1.00 64.00 93 PHE A N 1
ATOM 729 C CA . PHE A 1 93 ? -13.337 7.811 9.953 1.00 64.00 93 PHE A CA 1
ATOM 730 C C . PHE A 1 93 ? -13.354 7.645 8.434 1.00 64.00 93 PHE A C 1
ATOM 732 O O . PHE A 1 93 ? -14.063 6.788 7.904 1.00 64.00 93 PHE A O 1
ATOM 739 N N . LEU A 1 94 ? -12.601 8.488 7.721 1.00 63.62 94 LEU A N 1
ATOM 740 C CA . LEU A 1 94 ? -12.534 8.434 6.262 1.00 63.62 94 LEU A CA 1
ATOM 741 C C . LEU A 1 94 ? -11.293 7.664 5.821 1.00 63.62 94 LEU A C 1
ATOM 743 O O . LEU A 1 94 ? -10.160 8.117 5.991 1.00 63.62 94 LEU A O 1
ATOM 747 N N . VAL A 1 95 ? -11.511 6.534 5.164 1.00 65.69 95 VAL A N 1
ATOM 748 C CA . VAL A 1 95 ? -10.422 5.776 4.557 1.00 65.69 95 VAL A CA 1
ATOM 749 C C . VAL A 1 95 ? -10.219 6.223 3.123 1.00 65.69 95 VAL A C 1
ATOM 751 O O . VAL A 1 95 ? -11.150 6.268 2.321 1.00 65.69 95 VAL A O 1
ATOM 754 N N . LEU A 1 96 ? -8.969 6.522 2.792 1.00 63.47 96 LEU A N 1
ATOM 755 C CA . LEU A 1 96 ? -8.537 6.778 1.432 1.00 63.47 96 LEU A CA 1
ATOM 756 C C . LEU A 1 96 ? -7.799 5.557 0.895 1.00 63.47 96 LEU A C 1
ATOM 758 O O . LEU A 1 96 ? -6.826 5.086 1.484 1.00 63.47 96 LEU A O 1
ATOM 762 N N . THR A 1 97 ? -8.224 5.093 -0.269 1.00 70.25 97 THR A N 1
ATOM 763 C CA . THR A 1 97 ? -7.510 4.092 -1.057 1.00 70.25 97 THR A CA 1
ATOM 764 C C . THR A 1 97 ? -7.091 4.676 -2.404 1.00 70.25 97 THR A C 1
ATOM 766 O O . THR A 1 97 ? -7.425 5.820 -2.729 1.00 70.25 97 THR A O 1
ATOM 769 N N . ILE A 1 98 ? -6.324 3.911 -3.185 1.00 67.88 98 ILE A N 1
ATOM 770 C CA . ILE A 1 98 ? -5.969 4.280 -4.561 1.00 67.88 98 ILE A CA 1
ATOM 771 C C . ILE A 1 98 ? -7.260 4.428 -5.385 1.00 67.88 98 ILE A C 1
ATOM 773 O O . ILE A 1 98 ? -8.186 3.635 -5.218 1.00 67.88 98 ILE A O 1
ATOM 777 N N . LYS A 1 99 ? -7.316 5.465 -6.233 1.00 65.69 99 LYS A N 1
ATOM 778 C CA . LYS A 1 99 ? -8.381 5.678 -7.223 1.00 65.69 99 LYS A CA 1
ATOM 779 C C . LYS A 1 99 ? -7.907 5.170 -8.579 1.00 65.69 99 LYS A C 1
ATOM 781 O O . LYS A 1 99 ? -6.812 5.539 -9.000 1.00 65.69 99 LYS A O 1
ATOM 786 N N . PHE A 1 100 ? -8.732 4.385 -9.256 1.00 65.06 100 PHE A N 1
ATOM 787 C CA . PHE A 1 100 ? -8.475 3.911 -10.614 1.00 65.06 100 PHE A CA 1
ATOM 788 C C . PHE A 1 100 ? -9.184 4.800 -11.638 1.00 65.06 100 PHE A C 1
ATOM 790 O O . PHE A 1 100 ? -10.135 5.508 -11.308 1.00 65.06 100 PHE A O 1
ATOM 797 N N . ARG A 1 101 ? -8.705 4.801 -12.888 1.00 57.47 101 ARG A N 1
ATOM 798 C CA . ARG A 1 101 ? -9.181 5.714 -13.946 1.00 57.47 101 ARG A CA 1
ATOM 799 C C . ARG A 1 101 ? -10.678 5.556 -14.244 1.00 57.47 101 ARG A C 1
ATOM 801 O O . ARG A 1 101 ? -11.342 6.546 -14.533 1.00 57.47 101 ARG A O 1
ATOM 808 N N . ASP A 1 102 ? -11.197 4.342 -14.078 1.00 62.94 102 ASP A N 1
ATOM 809 C CA . ASP A 1 102 ? -12.610 4.005 -14.281 1.00 62.94 102 ASP A CA 1
ATOM 810 C C . ASP A 1 102 ? -13.497 4.292 -13.056 1.00 62.94 102 ASP A C 1
ATOM 812 O O . ASP A 1 102 ? -14.702 4.049 -13.102 1.00 62.94 102 ASP A O 1
ATOM 816 N N . ASP A 1 103 ? -12.942 4.822 -11.958 1.00 59.47 103 ASP A N 1
ATOM 817 C CA . ASP A 1 103 ? -13.706 5.211 -10.764 1.00 59.47 103 ASP A CA 1
ATOM 818 C C . ASP A 1 103 ? -14.449 6.543 -10.998 1.00 59.47 103 ASP A C 1
ATOM 820 O O . ASP A 1 103 ? -14.302 7.527 -10.264 1.00 59.47 103 ASP A O 1
ATOM 824 N N . VAL A 1 104 ? -15.276 6.593 -12.042 1.00 43.88 104 VAL A N 1
ATOM 825 C CA . VAL A 1 104 ? -16.215 7.687 -12.282 1.00 43.88 104 VAL A CA 1
ATOM 826 C C . VAL A 1 104 ? -17.387 7.504 -11.314 1.00 43.88 104 VAL A C 1
ATOM 828 O O . VAL A 1 104 ? -18.321 6.755 -11.572 1.00 43.88 104 VAL A O 1
ATOM 831 N N . GLY A 1 105 ? -17.333 8.170 -10.157 1.00 45.69 105 GLY A N 1
ATOM 832 C CA . GLY A 1 105 ? -18.508 8.336 -9.287 1.00 45.69 105 GLY A CA 1
ATOM 833 C C . GLY A 1 105 ? -18.477 7.670 -7.908 1.00 45.69 105 GLY A C 1
ATOM 834 O O . GLY A 1 105 ? -19.352 7.961 -7.101 1.00 45.69 105 GLY A O 1
ATOM 835 N N . THR A 1 106 ? -17.458 6.888 -7.536 1.00 43.22 106 THR A N 1
ATOM 836 C CA . THR A 1 106 ? -17.312 6.416 -6.133 1.00 43.22 106 THR A CA 1
ATOM 837 C C . THR A 1 106 ? -16.609 7.429 -5.223 1.00 43.22 106 THR A C 1
ATOM 839 O O . THR A 1 106 ? -16.267 7.135 -4.080 1.00 43.22 106 THR A O 1
ATOM 842 N N . GLY A 1 107 ? -16.412 8.656 -5.712 1.00 39.19 107 GLY A N 1
ATOM 843 C CA . GLY A 1 107 ? -15.907 9.809 -4.969 1.00 39.19 107 GLY A CA 1
ATOM 844 C C . GLY A 1 107 ? -16.947 10.439 -4.045 1.00 39.19 107 GLY A C 1
ATOM 845 O O . GLY A 1 107 ? -17.075 11.655 -4.009 1.00 39.19 107 GLY A O 1
ATOM 846 N N . GLY A 1 108 ? -17.687 9.632 -3.293 1.00 36.50 108 GLY A N 1
ATOM 847 C CA . GLY A 1 108 ? -18.514 10.105 -2.196 1.00 36.50 108 GLY A CA 1
ATOM 848 C C . GLY A 1 108 ? -17.734 10.022 -0.896 1.00 36.50 108 GLY A C 1
ATOM 849 O O . GLY A 1 108 ? -18.056 9.195 -0.051 1.00 36.50 108 GLY A O 1
ATOM 850 N N . ALA A 1 109 ? -16.719 10.870 -0.707 1.00 45.91 109 ALA A N 1
ATOM 851 C CA . ALA A 1 109 ? -16.306 11.190 0.653 1.00 45.91 109 ALA A CA 1
ATOM 852 C C . ALA A 1 109 ? -17.544 11.789 1.334 1.00 45.91 109 ALA A C 1
ATOM 854 O O . ALA A 1 109 ? -17.877 12.950 1.091 1.00 45.91 109 ALA A O 1
ATOM 855 N N . ARG A 1 110 ? -18.279 10.986 2.117 1.00 40.19 110 ARG A N 1
ATOM 856 C CA . ARG A 1 110 ? -19.361 11.489 2.964 1.00 40.19 110 ARG A CA 1
ATOM 857 C C . ARG A 1 110 ? -18.714 12.450 3.957 1.00 40.19 110 ARG A C 1
ATOM 859 O O . ARG A 1 110 ? -18.217 12.051 5.002 1.00 40.19 110 ARG A O 1
ATOM 866 N N . ARG A 1 111 ? -18.697 13.736 3.603 1.00 39.38 111 ARG A N 1
ATOM 867 C CA . ARG A 1 111 ? -18.514 14.830 4.551 1.00 39.38 111 ARG A CA 1
ATOM 868 C C . ARG A 1 111 ? -19.748 14.826 5.444 1.00 39.38 111 ARG A C 1
ATOM 870 O O . ARG A 1 111 ? -20.738 15.475 5.126 1.00 39.38 111 ARG A O 1
ATOM 877 N N . GLN A 1 112 ? -19.709 14.068 6.530 1.00 39.62 112 GLN A N 1
ATOM 878 C CA . GLN A 1 112 ? -20.632 14.281 7.634 1.00 39.62 112 GLN A CA 1
ATOM 879 C C . GLN A 1 112 ? -19.893 14.991 8.761 1.00 39.62 112 GLN A C 1
ATOM 881 O O . GLN A 1 112 ? -18.900 14.487 9.266 1.00 39.62 112 GLN A O 1
ATOM 886 N N . GLY A 1 113 ? -20.407 16.185 9.077 1.00 36.59 113 GLY A N 1
ATOM 887 C CA . GLY A 1 113 ? -20.376 16.826 10.390 1.00 36.59 113 GLY A CA 1
ATOM 888 C C . GLY A 1 113 ? -19.010 17.133 10.992 1.00 36.59 113 GLY A C 1
ATOM 889 O O . GLY A 1 113 ? -18.321 16.249 11.482 1.00 36.59 113 GLY A O 1
ATOM 890 N N . LYS A 1 114 ? -18.680 18.427 11.075 1.00 39.19 114 LYS A N 1
ATOM 891 C CA . LYS A 1 114 ? -17.721 18.934 12.063 1.00 39.19 114 LYS A CA 1
ATOM 892 C C . LYS A 1 114 ? -18.219 18.539 13.461 1.00 39.19 114 LYS A C 1
ATOM 894 O O . LYS A 1 114 ? -19.180 19.139 13.931 1.00 39.19 114 LYS A O 1
ATOM 899 N N . SER A 1 115 ? -17.579 17.568 14.109 1.00 39.69 115 SER A N 1
ATOM 900 C CA . SER A 1 115 ? -17.620 17.489 15.571 1.00 39.69 115 SER A CA 1
ATOM 901 C C . SER A 1 115 ? -16.551 18.435 16.097 1.00 39.69 115 SER A C 1
ATOM 903 O O . SER A 1 115 ? -15.395 18.362 15.681 1.00 39.69 115 SER A O 1
ATOM 905 N N . GLN A 1 116 ? -16.984 19.380 16.924 1.00 39.22 116 GLN A N 1
ATOM 906 C CA . GLN A 1 116 ? -16.128 20.284 17.677 1.00 39.22 116 GLN A CA 1
ATOM 907 C C . GLN A 1 116 ? -15.314 19.513 18.730 1.00 39.22 116 GLN A C 1
ATOM 909 O O . GLN A 1 116 ? -15.723 18.439 19.161 1.00 39.22 116 GLN A O 1
ATOM 914 N N . GLU A 1 117 ? -14.217 20.160 19.133 1.00 36.31 117 GLU A N 1
ATOM 915 C CA . GLU A 1 117 ? -13.383 19.944 20.327 1.00 36.31 117 GLU A CA 1
ATOM 916 C C . GLU A 1 117 ? -12.263 18.885 20.287 1.00 36.31 117 GLU A C 1
ATOM 918 O O . GLU A 1 117 ? -12.481 17.683 20.248 1.00 36.31 117 GLU A O 1
ATOM 923 N N . VAL A 1 118 ? -11.040 19.436 20.279 1.00 44.00 118 VAL A N 1
ATOM 924 C CA . VAL A 1 118 ? -9.770 19.069 20.945 1.00 44.00 118 VAL A CA 1
ATOM 925 C C . VAL A 1 118 ? -9.649 17.657 21.555 1.00 44.00 118 VAL A C 1
ATOM 927 O O . VAL A 1 118 ? -9.298 17.502 22.720 1.00 44.00 118 VAL A O 1
ATOM 930 N N . GLU A 1 119 ? -9.851 16.618 20.755 1.00 52.91 119 GLU A N 1
ATOM 931 C CA . GLU A 1 119 ? -9.197 15.317 20.950 1.00 52.91 119 GLU A CA 1
ATOM 932 C C . GLU A 1 119 ? -7.965 15.241 20.027 1.00 52.91 119 GLU A C 1
ATOM 934 O O . GLU A 1 119 ? -7.967 15.902 18.978 1.00 52.91 119 GLU A O 1
ATOM 939 N N . PRO A 1 120 ? -6.905 14.470 20.364 1.00 58.53 120 PRO A N 1
ATOM 940 C CA . PRO A 1 120 ? -5.909 14.100 19.358 1.00 58.53 120 PRO A CA 1
ATOM 941 C C . PRO A 1 120 ? -6.651 13.548 18.139 1.00 58.53 120 PRO A C 1
ATOM 943 O O . PRO A 1 120 ? -7.630 12.811 18.299 1.00 58.53 120 PRO A O 1
ATOM 946 N N . GLU A 1 121 ? -6.246 13.953 16.930 1.00 73.19 121 GLU A N 1
ATOM 947 C CA . GLU A 1 121 ? -6.928 13.486 15.727 1.00 73.19 121 GLU A CA 1
ATOM 948 C C . GLU A 1 121 ? -6.946 11.941 15.782 1.00 73.19 121 GLU A C 1
ATOM 950 O O . GLU A 1 121 ? -5.922 11.288 15.982 1.00 73.19 121 GLU A O 1
ATOM 955 N N . LEU A 1 122 ? -8.133 11.329 15.685 1.00 79.19 122 LEU A N 1
ATOM 956 C CA . LEU A 1 122 ? -8.337 9.883 15.876 1.00 79.19 122 LEU A CA 1
ATOM 957 C C . LEU A 1 122 ? -7.440 9.048 14.942 1.00 79.19 122 LEU A C 1
ATOM 959 O O . LEU A 1 122 ? -7.130 7.894 15.229 1.00 79.19 122 LEU A O 1
ATOM 963 N N . ASN A 1 123 ? -7.038 9.640 13.814 1.00 83.75 123 ASN A N 1
ATOM 964 C CA . ASN A 1 123 ? -6.084 9.083 12.859 1.00 83.75 123 ASN A CA 1
ATOM 965 C C . ASN A 1 123 ? -4.682 8.856 13.465 1.00 83.75 123 ASN A C 1
ATOM 967 O O . ASN A 1 123 ? -4.067 7.868 13.093 1.00 83.75 123 ASN A O 1
ATOM 971 N N . GLU A 1 124 ? -4.180 9.714 14.356 1.00 87.00 124 GLU A N 1
ATOM 972 C CA . GLU A 1 124 ? -2.845 9.634 14.961 1.00 87.00 124 GLU A CA 1
ATOM 973 C C . GLU A 1 124 ? -2.820 8.514 15.995 1.00 87.00 124 GLU A C 1
ATOM 975 O O . GLU A 1 124 ? -1.995 7.609 15.908 1.00 87.00 124 GLU A O 1
ATOM 980 N N . VAL A 1 125 ? -3.816 8.491 16.887 1.00 87.50 125 VAL A N 1
ATOM 981 C CA . VAL A 1 125 ? -3.971 7.418 17.882 1.00 87.50 125 VAL A CA 1
ATOM 982 C C . VAL A 1 125 ? -4.117 6.058 17.196 1.00 87.50 125 VAL A C 1
ATOM 984 O O . VAL A 1 125 ? -3.484 5.079 17.589 1.00 87.50 125 VAL A O 1
ATOM 987 N N . LEU A 1 126 ? -4.937 5.987 16.142 1.00 89.38 126 LEU A N 1
ATOM 988 C CA . LEU A 1 126 ? -5.115 4.754 15.382 1.00 89.38 126 LEU A CA 1
ATOM 989 C C . LEU A 1 126 ? -3.862 4.390 14.571 1.00 89.38 126 LEU A C 1
ATOM 991 O O . LEU A 1 126 ? -3.550 3.209 14.452 1.00 89.38 126 LEU A O 1
ATOM 995 N N . TYR A 1 127 ? -3.142 5.371 14.021 1.00 91.25 127 TYR A N 1
ATOM 996 C CA . TYR A 1 127 ? -1.876 5.158 13.318 1.00 91.25 127 TYR A CA 1
ATOM 997 C C . TYR A 1 127 ? -0.841 4.506 14.237 1.00 91.25 127 TYR A C 1
ATOM 999 O O . TYR A 1 127 ? -0.307 3.454 13.880 1.00 91.25 127 TYR A O 1
ATOM 1007 N N . ASP A 1 128 ? -0.626 5.068 15.428 1.00 92.69 128 ASP A N 1
ATOM 1008 C CA . ASP A 1 128 ? 0.343 4.543 16.390 1.00 92.69 128 ASP A CA 1
ATOM 1009 C C . ASP A 1 128 ? -0.061 3.138 16.850 1.00 92.69 128 ASP A C 1
ATOM 1011 O O . ASP A 1 128 ? 0.750 2.215 16.818 1.00 92.69 128 ASP A O 1
ATOM 1015 N N . ALA A 1 129 ? -1.339 2.923 17.181 1.00 93.31 129 ALA A N 1
ATOM 1016 C CA . ALA A 1 129 ? -1.826 1.611 17.603 1.00 93.31 129 ALA A CA 1
ATOM 1017 C C . ALA A 1 129 ? -1.672 0.540 16.506 1.00 93.31 129 ALA A C 1
ATOM 1019 O O . ALA A 1 129 ? -1.259 -0.588 16.787 1.00 93.31 129 ALA A O 1
ATOM 1020 N N . LEU A 1 130 ? -1.978 0.874 15.247 1.00 94.25 130 LEU A N 1
ATOM 1021 C CA . LEU A 1 130 ? -1.796 -0.040 14.116 1.00 94.25 130 LEU A CA 1
ATOM 1022 C C . LEU A 1 130 ? -0.321 -0.370 13.879 1.00 94.25 130 LEU A C 1
ATOM 1024 O O . LEU A 1 130 ? -0.001 -1.514 13.548 1.00 94.25 130 LEU A O 1
ATOM 1028 N N . TYR A 1 131 ? 0.572 0.601 14.046 1.00 95.56 131 TYR A N 1
ATOM 1029 C CA . TYR A 1 131 ? 1.998 0.389 13.847 1.00 95.56 131 TYR A CA 1
ATOM 1030 C C . TYR A 1 131 ? 2.622 -0.425 14.991 1.00 95.56 131 TYR A C 1
ATOM 1032 O O . TYR A 1 131 ? 3.240 -1.463 14.744 1.00 95.56 131 TYR A O 1
ATOM 1040 N N . GLU A 1 132 ? 2.394 -0.016 16.236 1.00 96.00 132 GLU A N 1
ATOM 1041 C CA . GLU A 1 132 ? 3.033 -0.600 17.419 1.00 96.00 132 GLU A CA 1
ATOM 1042 C C . GLU A 1 132 ? 2.449 -1.968 17.787 1.00 96.00 132 GLU A C 1
ATOM 1044 O O . GLU A 1 132 ? 3.192 -2.922 18.014 1.00 96.00 132 GLU A O 1
ATOM 1049 N N . HIS A 1 133 ? 1.119 -2.106 17.814 1.00 96.38 133 HIS A N 1
ATOM 1050 C CA . HIS A 1 133 ? 0.475 -3.341 18.283 1.00 96.38 133 HIS A CA 1
ATOM 1051 C C . HIS A 1 133 ? 0.209 -4.340 17.162 1.00 96.38 133 HIS A C 1
ATOM 1053 O O . HIS A 1 133 ? 0.178 -5.549 17.395 1.00 96.38 133 HIS A O 1
ATOM 1059 N N . HIS A 1 134 ? -0.018 -3.839 15.945 1.00 95.94 134 HIS A N 1
ATOM 1060 C CA . HIS A 1 134 ? -0.408 -4.676 14.815 1.00 95.94 134 HIS A CA 1
ATOM 1061 C C . HIS A 1 134 ? 0.652 -4.745 13.728 1.00 95.94 134 HIS A C 1
ATOM 1063 O O . HIS A 1 134 ? 0.487 -5.575 12.842 1.00 95.94 134 HIS A O 1
ATOM 1069 N N . HIS A 1 135 ? 1.728 -3.954 13.770 1.00 96.06 135 HIS A N 1
ATOM 1070 C CA . HIS A 1 135 ? 2.765 -3.894 12.729 1.00 96.06 135 HIS A CA 1
ATOM 1071 C C . HIS A 1 135 ? 2.191 -3.649 11.325 1.00 96.06 135 HIS A C 1
ATOM 1073 O O . HIS A 1 135 ? 2.552 -4.321 10.352 1.00 96.06 135 HIS A O 1
ATOM 1079 N N . ILE A 1 136 ? 1.242 -2.714 11.230 1.00 95.44 136 ILE A N 1
ATOM 1080 C CA . ILE A 1 136 ? 0.563 -2.327 9.992 1.00 95.44 136 ILE A CA 1
ATOM 1081 C C . ILE A 1 136 ? 0.947 -0.891 9.639 1.00 95.44 136 ILE A C 1
ATOM 1083 O O . ILE A 1 136 ? 0.544 0.061 10.299 1.00 95.44 136 ILE A O 1
ATOM 1087 N N . GLY A 1 137 ? 1.719 -0.748 8.560 1.00 92.69 137 GLY A N 1
ATOM 1088 C CA . GLY A 1 137 ? 2.116 0.548 8.015 1.00 92.69 137 GLY A CA 1
ATOM 1089 C C . GLY A 1 137 ? 0.992 1.202 7.211 1.00 92.69 137 GLY A C 1
ATOM 1090 O O . GLY A 1 137 ? 0.458 0.615 6.268 1.00 92.69 137 GLY A O 1
ATOM 1091 N N . VAL A 1 138 ? 0.662 2.437 7.572 1.00 91.62 138 VAL A N 1
ATOM 1092 C CA . VAL A 1 138 ? -0.371 3.287 6.959 1.00 91.62 138 VAL A CA 1
ATOM 1093 C C . VAL A 1 138 ? 0.131 4.728 6.923 1.00 91.62 138 VAL A C 1
ATOM 1095 O O . VAL A 1 138 ? 1.220 5.008 7.403 1.00 91.62 138 VAL A O 1
ATOM 1098 N N . SER A 1 139 ? -0.619 5.663 6.340 1.00 88.25 139 SER A N 1
ATOM 1099 C CA . SER A 1 139 ? -0.299 7.094 6.468 1.00 88.25 139 SER A CA 1
ATOM 1100 C C . SER A 1 139 ? -1.525 7.885 6.893 1.00 88.25 139 SER A C 1
ATOM 1102 O O . SER A 1 139 ? -2.620 7.617 6.394 1.00 88.25 139 SER A O 1
ATOM 1104 N N . THR A 1 140 ? -1.352 8.888 7.744 1.00 85.19 140 THR A N 1
ATOM 1105 C CA . THR A 1 140 ? -2.418 9.818 8.127 1.00 85.19 140 THR A CA 1
ATOM 1106 C C . THR A 1 140 ? -2.562 10.950 7.104 1.00 85.19 140 THR A C 1
ATOM 1108 O O . THR A 1 140 ? -1.665 11.238 6.305 1.00 85.19 140 THR A O 1
ATOM 1111 N N . LYS A 1 141 ? -3.732 11.588 7.084 1.00 78.25 141 LYS A N 1
ATOM 1112 C CA . LYS A 1 141 ? -3.951 12.904 6.467 1.00 78.25 141 LYS A CA 1
ATOM 1113 C C . LYS A 1 141 ? -4.701 13.783 7.461 1.00 78.25 141 LYS A C 1
ATOM 1115 O O . LYS A 1 141 ? -5.299 13.244 8.376 1.00 78.25 141 LYS A O 1
ATOM 1120 N N . LYS A 1 142 ? -4.719 15.102 7.231 1.00 74.06 142 LYS A N 1
ATOM 1121 C CA . LYS A 1 142 ? -5.443 16.071 8.076 1.00 74.06 142 LYS A CA 1
ATOM 1122 C C . LYS A 1 142 ? -6.887 15.636 8.366 1.00 74.06 142 LYS A C 1
ATOM 1124 O O . LYS A 1 142 ? -7.615 15.269 7.434 1.00 74.06 142 LYS A O 1
ATOM 1129 N N . GLY A 1 143 ? -7.309 15.785 9.620 1.00 72.50 143 GLY A N 1
ATOM 1130 C CA . GLY A 1 143 ? -8.590 15.294 10.127 1.00 72.50 143 GLY A CA 1
ATOM 1131 C C . GLY A 1 143 ? -8.589 13.775 10.311 1.00 72.50 143 GLY A C 1
ATOM 1132 O O . GLY A 1 143 ? -7.596 13.117 10.052 1.00 72.50 143 GLY A O 1
ATOM 1133 N N . ASN A 1 144 ? -9.720 13.175 10.693 1.00 78.62 144 ASN A N 1
ATOM 1134 C CA . ASN A 1 144 ? -9.827 11.726 10.946 1.00 78.62 144 ASN A CA 1
ATOM 1135 C C . ASN A 1 144 ? -9.790 10.880 9.649 1.00 78.62 144 ASN A C 1
ATOM 1137 O O . ASN A 1 144 ? -10.751 10.184 9.311 1.00 78.62 144 ASN A O 1
ATOM 1141 N N . GLN A 1 145 ? -8.697 10.985 8.888 1.00 80.81 145 GLN A N 1
ATOM 1142 C CA . GLN A 1 145 ? -8.470 10.330 7.608 1.00 80.81 145 GLN A CA 1
ATOM 1143 C C . GLN A 1 145 ? -7.172 9.526 7.614 1.00 80.81 145 GLN A C 1
ATOM 1145 O O . GLN A 1 145 ? -6.122 10.011 8.041 1.00 80.81 145 GLN A O 1
ATOM 1150 N N . MET A 1 146 ? -7.216 8.326 7.040 1.00 84.81 146 MET A N 1
ATOM 1151 C CA . MET A 1 146 ? -6.029 7.489 6.851 1.00 84.81 146 MET A CA 1
ATOM 1152 C C . MET A 1 146 ? -5.997 6.903 5.448 1.00 84.81 146 MET A C 1
ATOM 1154 O O . MET A 1 146 ? -7.033 6.602 4.854 1.00 84.81 146 MET A O 1
ATOM 1158 N N . ARG A 1 147 ? -4.791 6.747 4.903 1.00 88.12 147 ARG A N 1
ATOM 1159 C CA . ARG A 1 147 ? -4.556 6.128 3.604 1.00 88.12 147 ARG A CA 1
ATOM 1160 C C . ARG A 1 147 ? -4.011 4.726 3.792 1.00 88.12 147 ARG A C 1
ATOM 1162 O O . ARG A 1 147 ? -2.953 4.539 4.390 1.00 88.12 147 ARG A O 1
ATOM 1169 N N . PHE A 1 148 ? -4.704 3.780 3.181 1.00 91.50 148 PHE A N 1
ATOM 1170 C CA . PHE A 1 148 ? -4.206 2.436 2.967 1.00 91.50 148 PHE A CA 1
ATOM 1171 C C . PHE A 1 148 ? -3.886 2.275 1.484 1.00 91.50 148 PHE A C 1
ATOM 1173 O O . PHE A 1 148 ? -4.614 2.752 0.610 1.00 91.50 148 PHE A O 1
ATOM 1180 N N . SER A 1 149 ? -2.772 1.623 1.183 1.00 91.25 149 SER A N 1
ATOM 1181 C CA . SER A 1 149 ? -2.329 1.414 -0.195 1.00 91.25 149 SER A CA 1
ATOM 1182 C C . SER A 1 149 ? -1.929 -0.045 -0.380 1.00 91.25 149 SER A C 1
ATOM 1184 O O . SER A 1 149 ? -0.737 -0.345 -0.378 1.00 91.25 149 SER A O 1
ATOM 1186 N N . PRO A 1 150 ? -2.912 -0.963 -0.495 1.00 93.44 150 PRO A N 1
ATOM 1187 C CA . PRO A 1 150 ? -2.631 -2.312 -0.958 1.00 93.44 150 PRO A CA 1
ATOM 1188 C C . PRO A 1 150 ? -1.850 -2.269 -2.269 1.00 93.44 150 PRO A C 1
ATOM 1190 O O . PRO A 1 150 ? -2.069 -1.396 -3.105 1.00 93.44 150 PRO A O 1
ATOM 1193 N N . HIS A 1 151 ? -0.959 -3.228 -2.449 1.00 94.00 151 HIS A N 1
ATOM 1194 C CA . HIS A 1 151 ? -0.112 -3.374 -3.619 1.00 94.00 151 HIS A CA 1
ATOM 1195 C C . HIS A 1 151 ? -0.070 -4.846 -4.051 1.00 94.00 151 HIS A C 1
ATOM 1197 O O . HIS A 1 151 ? -0.591 -5.721 -3.354 1.00 94.00 151 HIS A O 1
ATOM 1203 N N . ILE A 1 152 ? 0.556 -5.147 -5.194 1.00 94.50 152 ILE A N 1
ATOM 1204 C CA . ILE A 1 152 ? 0.557 -6.511 -5.752 1.00 94.50 152 ILE A CA 1
ATOM 1205 C C . ILE A 1 152 ? 1.127 -7.573 -4.796 1.00 94.50 152 ILE A C 1
ATOM 1207 O O . ILE A 1 152 ? 0.661 -8.709 -4.794 1.00 94.50 152 ILE A O 1
ATOM 1211 N N . TYR A 1 153 ? 2.085 -7.211 -3.944 1.00 94.56 153 TYR A N 1
ATOM 1212 C CA . TYR A 1 153 ? 2.691 -8.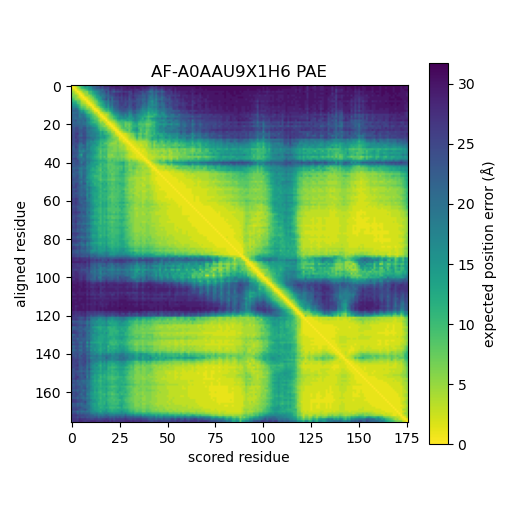135 -2.983 1.00 94.56 153 TYR A CA 1
ATOM 1213 C C . TYR A 1 153 ? 1.799 -8.423 -1.762 1.00 94.56 153 TYR A C 1
ATOM 1215 O O . TYR A 1 153 ? 2.125 -9.282 -0.940 1.00 94.56 153 TYR A O 1
ATOM 1223 N N . ASN A 1 154 ? 0.677 -7.714 -1.590 1.00 97.12 154 ASN A N 1
ATOM 1224 C CA . ASN A 1 154 ? -0.239 -7.993 -0.493 1.00 97.12 154 ASN A CA 1
ATOM 1225 C C . ASN A 1 154 ? -1.149 -9.191 -0.813 1.00 97.12 154 ASN A C 1
ATOM 1227 O O . ASN A 1 154 ? -1.635 -9.396 -1.926 1.00 97.12 154 ASN A O 1
ATOM 1231 N N . MET A 1 155 ? -1.426 -9.983 0.222 1.00 97.38 155 MET A N 1
ATOM 1232 C CA . MET A 1 155 ? -2.376 -11.089 0.176 1.00 97.38 155 MET A CA 1
ATOM 1233 C C . MET A 1 155 ? -3.720 -10.665 0.767 1.00 97.38 155 MET A C 1
ATOM 1235 O O . MET A 1 155 ? -3.787 -9.743 1.576 1.00 97.38 155 MET A O 1
ATOM 1239 N N . GLU A 1 156 ? -4.785 -11.400 0.447 1.00 97.19 156 GLU A N 1
ATOM 1240 C CA . GLU A 1 156 ? -6.124 -11.146 1.002 1.00 97.19 156 GLU A CA 1
ATOM 1241 C C . GLU A 1 156 ? -6.124 -11.227 2.530 1.00 97.19 156 GLU A C 1
ATOM 1243 O O . GLU A 1 156 ? -6.689 -10.367 3.194 1.00 97.19 156 GLU A O 1
ATOM 1248 N N . LYS A 1 157 ? -5.371 -12.173 3.106 1.00 97.62 157 LYS A N 1
ATOM 1249 C CA . LYS A 1 157 ? -5.164 -12.261 4.559 1.00 97.62 157 LYS A CA 1
ATOM 1250 C C . LYS A 1 157 ? -4.579 -10.984 5.180 1.00 97.62 157 LYS A C 1
ATOM 1252 O O . LYS A 1 157 ? -4.889 -10.682 6.325 1.00 97.62 157 LYS A O 1
ATOM 1257 N N . HIS A 1 158 ? -3.752 -10.227 4.449 1.00 97.19 158 HIS A N 1
ATOM 1258 C CA . HIS A 1 158 ? -3.226 -8.945 4.937 1.00 97.19 158 HIS A CA 1
ATOM 1259 C C . HIS A 1 158 ? -4.327 -7.882 4.973 1.00 97.19 158 HIS A C 1
ATOM 1261 O O . HIS A 1 158 ? -4.366 -7.085 5.904 1.00 97.19 158 HIS A O 1
ATOM 1267 N N . ILE A 1 159 ? -5.240 -7.911 3.997 1.00 96.25 159 ILE A N 1
ATOM 1268 C CA . ILE A 1 159 ? -6.409 -7.029 3.956 1.00 96.25 159 ILE A CA 1
ATOM 1269 C C . ILE A 1 159 ? -7.339 -7.329 5.129 1.00 96.25 159 ILE A C 1
ATOM 1271 O O . ILE A 1 159 ? -7.668 -6.418 5.881 1.00 96.25 159 ILE A O 1
ATOM 1275 N N . TYR A 1 160 ? -7.691 -8.601 5.338 1.00 96.75 160 TYR A N 1
ATOM 1276 C CA . TYR A 1 160 ? -8.528 -9.006 6.470 1.00 96.75 160 TYR A CA 1
ATOM 1277 C C . TYR A 1 160 ? -7.901 -8.612 7.808 1.00 96.75 160 TYR A C 1
ATOM 1279 O O . TYR A 1 160 ? -8.557 -7.980 8.629 1.00 96.75 160 TYR A O 1
ATOM 1287 N N . ARG A 1 161 ? -6.603 -8.884 7.999 1.00 97.50 161 ARG A N 1
ATOM 1288 C CA . ARG A 1 161 ? -5.873 -8.471 9.205 1.00 97.50 161 ARG A CA 1
ATOM 1289 C C . ARG A 1 161 ? -5.933 -6.957 9.437 1.00 97.50 161 ARG A C 1
ATOM 1291 O O . ARG A 1 161 ? -6.109 -6.543 10.575 1.00 97.50 161 ARG A O 1
ATOM 1298 N N . ALA A 1 162 ? -5.803 -6.142 8.389 1.00 95.44 162 ALA A N 1
ATOM 1299 C CA . ALA A 1 162 ? -5.896 -4.688 8.512 1.00 95.44 162 ALA A CA 1
ATOM 1300 C C . ALA A 1 162 ? -7.296 -4.218 8.931 1.00 95.44 162 ALA A C 1
ATOM 1302 O O . ALA A 1 162 ? -7.407 -3.370 9.813 1.00 95.44 162 ALA A O 1
ATOM 1303 N N . VAL A 1 163 ? -8.352 -4.795 8.351 1.00 94.44 163 VAL A N 1
ATOM 1304 C CA . VAL A 1 163 ? -9.744 -4.491 8.727 1.00 94.44 163 VAL A CA 1
ATOM 1305 C C . VAL A 1 163 ? -10.008 -4.860 10.188 1.00 94.44 163 VAL A C 1
ATOM 1307 O O . VAL A 1 163 ? -10.535 -4.041 10.940 1.00 94.44 163 VAL A O 1
ATOM 1310 N N . GLU A 1 164 ? -9.602 -6.059 10.611 1.00 95.88 164 GLU A N 1
ATOM 1311 C CA . GLU A 1 164 ? -9.797 -6.514 11.992 1.00 95.88 164 GLU A CA 1
ATOM 1312 C C . GLU A 1 164 ? -9.007 -5.679 13.001 1.00 95.88 164 GLU A C 1
ATOM 1314 O O . GLU A 1 164 ? -9.542 -5.330 14.051 1.00 95.88 164 GLU A O 1
ATOM 1319 N N . ALA A 1 165 ? -7.764 -5.307 12.682 1.00 95.38 165 ALA A N 1
ATOM 1320 C CA . ALA A 1 165 ? -6.953 -4.448 13.540 1.00 95.38 165 ALA A CA 1
ATOM 1321 C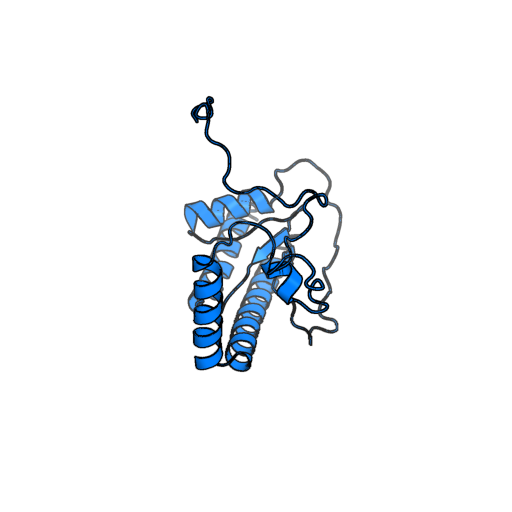 C . ALA A 1 165 ? -7.613 -3.076 13.744 1.00 95.38 165 ALA A C 1
ATOM 1323 O O . ALA A 1 165 ? -7.739 -2.611 14.876 1.00 95.38 165 ALA A O 1
ATOM 1324 N N . VAL A 1 166 ? -8.116 -2.464 12.664 1.00 92.00 166 VAL A N 1
ATOM 1325 C CA . VAL A 1 166 ? -8.868 -1.203 12.743 1.00 92.00 166 VAL A CA 1
ATOM 1326 C C . VAL A 1 166 ? -10.123 -1.370 13.599 1.00 92.00 166 VAL A C 1
ATOM 1328 O O . VAL A 1 166 ? -10.360 -0.559 14.492 1.00 92.00 166 VAL A O 1
ATOM 1331 N N . ARG A 1 167 ? -10.909 -2.431 13.374 1.00 91.81 167 ARG A N 1
ATOM 1332 C CA . ARG A 1 167 ? -12.109 -2.721 14.175 1.00 91.81 167 ARG A CA 1
ATOM 1333 C C . ARG A 1 167 ? -11.769 -2.843 15.660 1.00 91.81 167 ARG A C 1
ATOM 1335 O O . ARG A 1 167 ? -12.470 -2.281 16.499 1.00 91.81 167 ARG A O 1
ATOM 1342 N N . TYR A 1 168 ? -10.720 -3.590 15.978 1.00 93.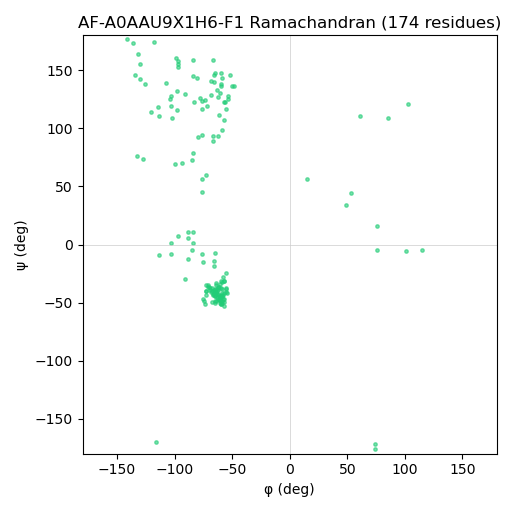62 168 TYR A N 1
ATOM 1343 C CA . TYR A 1 168 ? -10.293 -3.864 17.343 1.00 93.62 168 TYR A CA 1
ATOM 1344 C C . TYR A 1 168 ? -9.833 -2.597 18.073 1.00 93.62 168 TYR A C 1
ATOM 1346 O O . TYR A 1 168 ? -10.314 -2.325 19.173 1.00 93.62 168 TYR A O 1
ATOM 1354 N N . GLU A 1 169 ? -8.969 -1.788 17.457 1.00 91.50 169 GLU A N 1
ATOM 1355 C CA . GLU A 1 169 ? -8.477 -0.555 18.081 1.00 91.50 169 GLU A CA 1
ATOM 1356 C C . GLU A 1 169 ? -9.580 0.506 18.203 1.00 91.50 169 GLU A C 1
ATOM 1358 O O . GLU A 1 169 ? -9.725 1.124 19.256 1.00 91.50 169 GLU A O 1
ATOM 1363 N N . LEU A 1 170 ? -10.454 0.654 17.201 1.00 87.19 170 LEU A N 1
ATOM 1364 C CA . LEU A 1 170 ? -11.593 1.572 17.306 1.00 87.19 170 LEU A CA 1
ATOM 1365 C C . LEU A 1 170 ? -12.567 1.181 18.429 1.00 87.19 170 LEU A C 1
ATOM 1367 O O . LEU A 1 170 ? -13.064 2.064 19.129 1.00 87.19 170 LEU A O 1
ATOM 1371 N N . LYS A 1 171 ? -12.807 -0.120 18.648 1.00 88.19 171 LYS A N 1
ATOM 1372 C CA . LYS A 1 171 ? -13.627 -0.609 19.774 1.00 88.19 171 LYS A CA 1
ATOM 1373 C C . LYS A 1 171 ? -13.011 -0.293 21.138 1.00 88.19 171 LYS A C 1
ATOM 1375 O O . LYS A 1 171 ? -13.757 -0.058 22.082 1.00 88.19 171 LYS A O 1
ATOM 1380 N N . LYS A 1 172 ? -11.679 -0.280 21.254 1.00 87.31 172 LYS A N 1
ATOM 1381 C CA . LYS A 1 172 ? -10.989 0.114 22.494 1.00 87.31 172 LYS A CA 1
ATOM 1382 C C . LYS A 1 172 ? -11.055 1.609 22.756 1.00 87.31 172 LYS A C 1
ATOM 1384 O O . LYS A 1 172 ? -11.192 2.007 23.905 1.00 87.31 172 LYS A O 1
ATOM 1389 N N . ILE A 1 173 ? -10.907 2.419 21.708 1.00 79.75 173 ILE A N 1
ATOM 1390 C CA . ILE A 1 173 ? -10.906 3.882 21.824 1.00 79.75 173 ILE A CA 1
ATOM 1391 C C . ILE A 1 173 ? -12.319 4.387 22.144 1.00 79.75 173 ILE A C 1
ATOM 1393 O O . ILE A 1 173 ? -12.478 5.351 22.887 1.00 79.75 173 ILE A O 1
ATOM 1397 N N . ARG A 1 174 ? -13.355 3.728 21.610 1.00 69.38 174 ARG A N 1
ATOM 1398 C CA . ARG A 1 174 ? -14.766 4.057 21.861 1.00 69.38 174 ARG A CA 1
ATOM 1399 C C . ARG A 1 174 ? -15.546 2.820 22.319 1.00 69.38 174 ARG A C 1
ATOM 1401 O O . ARG A 1 174 ? -16.319 2.269 21.528 1.00 69.38 174 ARG A O 1
ATOM 1408 N N . PRO A 1 175 ? -15.347 2.361 23.567 1.00 61.03 175 PRO A N 1
ATOM 1409 C CA . PRO A 1 175 ? -16.183 1.315 24.132 1.00 61.03 175 PRO A CA 1
ATOM 1410 C C . PRO A 1 175 ? -17.620 1.847 24.228 1.00 61.03 175 PRO A C 1
ATOM 1412 O O . PRO A 1 175 ? -17.832 2.994 24.623 1.00 61.03 175 PRO A O 1
ATOM 1415 N N . ARG A 1 176 ? -18.588 1.043 23.779 1.00 55.12 176 ARG A N 1
ATOM 1416 C CA . ARG A 1 176 ? -20.017 1.350 23.932 1.00 55.12 176 ARG A CA 1
ATOM 1417 C C . ARG A 1 176 ? -20.415 1.399 25.401 1.00 55.12 176 ARG A C 1
ATOM 1419 O O . ARG A 1 176 ? -19.869 0.572 26.165 1.00 55.12 176 ARG A O 1
#

Sequence (176 aa):
MKRESVPNFWPKDIGYNGGMQPPPTFPGDPLPDDASGFEMVGQRNDTNLIGLLYTVDLMDLIGFDKIEKRVKSLTERLRGGLDEVTRELHNVFLVLTIKFRDDVGTGGARRQGKSQEVEPELNEVLYDALYEHHHIGVSTKKGNQMRFSPHIYNMEKHIYRAVEAVRYELKKIRPR

InterPro domains:
  IPR015421 Pyridoxal phosphate-dependent transferase, major domain [G3DSA:3.40.640.10] (2-65)
  IPR015422 Pyridoxal phosphate-dependent transferase, small domain [G3DSA:3.90.1150.10] (66-161)
  IPR015424 Pyridoxal phosphate-dependent transferase [SSF53383] (37-174)

pLDDT: mean 75.4, std 19.53, range [33.44, 97.62]

Solvent-accessible surface area (backbone atoms only — not comparable to full-atom values): 11201 Å² total; per-residue (Å²): 132,88,91,71,79,68,87,87,70,71,72,87,73,76,71,86,80,83,75,76,73,64,72,46,97,46,96,88,49,79,77,64,94,56,77,66,52,74,70,55,62,76,89,74,66,58,70,60,54,53,50,50,53,54,48,50,53,56,45,53,76,72,26,62,71,54,43,50,54,48,25,50,55,51,42,52,53,40,51,53,47,45,52,49,45,36,64,76,65,75,54,85,66,47,78,41,62,85,82,59,93,83,59,81,74,79,80,67,78,78,84,69,75,90,77,81,80,97,60,80,52,61,30,58,60,48,47,51,47,32,37,74,79,62,71,43,90,69,45,72,49,90,61,40,20,36,40,49,75,69,45,73,90,60,51,70,70,56,42,54,51,52,40,50,50,52,46,53,51,51,45,68,77,56,65,130

Mean predicted aligned error: 12.58 Å

Organism: NCBI:txid46732